Protein AF-A0A963PCZ3-F1 (afdb_monomer)

Structure (mmCIF, N/CA/C/O backbone):
data_AF-A0A963PCZ3-F1
#
_entry.id   AF-A0A963PCZ3-F1
#
loop_
_atom_site.group_PDB
_atom_site.id
_atom_site.type_symbol
_atom_site.label_atom_id
_atom_site.label_alt_id
_atom_site.label_comp_id
_atom_site.label_asym_id
_atom_site.label_entity_id
_atom_site.label_seq_id
_atom_site.pdbx_PDB_ins_code
_atom_site.Cartn_x
_atom_site.Cartn_y
_atom_site.Cartn_z
_atom_site.occupancy
_atom_site.B_iso_or_equiv
_atom_site.auth_seq_id
_atom_site.auth_comp_id
_atom_site.auth_asym_id
_atom_site.auth_atom_id
_atom_site.pdbx_PDB_model_num
ATOM 1 N N . MET A 1 1 ? -19.212 -9.510 -20.289 1.00 47.00 1 MET A N 1
ATOM 2 C CA . MET A 1 1 ? -18.834 -8.336 -19.477 1.00 47.00 1 MET A CA 1
ATOM 3 C C . MET A 1 1 ? -17.327 -8.415 -19.313 1.00 47.00 1 MET A C 1
ATOM 5 O O . MET A 1 1 ? -16.896 -9.500 -18.944 1.00 47.00 1 MET A O 1
ATOM 9 N N . PRO A 1 2 ? -16.512 -7.404 -19.659 1.00 57.94 2 PRO A N 1
ATOM 10 C CA . PRO A 1 2 ? -15.118 -7.451 -19.237 1.00 57.94 2 PRO A CA 1
ATOM 11 C C . PRO A 1 2 ? -15.098 -7.502 -17.705 1.00 57.94 2 PRO A C 1
ATOM 13 O O . PRO A 1 2 ? -15.845 -6.771 -17.054 1.00 57.94 2 PRO A O 1
ATOM 16 N N . GLU A 1 3 ? -14.309 -8.420 -17.159 1.00 57.09 3 GLU A N 1
ATOM 17 C CA . GLU A 1 3 ? -14.004 -8.505 -15.730 1.00 57.09 3 GLU A CA 1
ATOM 18 C C . GLU A 1 3 ? -13.608 -7.098 -15.230 1.00 57.09 3 GLU A C 1
ATOM 20 O O . GLU A 1 3 ? -12.863 -6.407 -15.942 1.00 57.09 3 GLU A O 1
ATOM 25 N N . PRO A 1 4 ? -14.084 -6.629 -14.060 1.00 58.81 4 PRO A N 1
ATOM 26 C CA . PRO A 1 4 ? -13.646 -5.349 -13.519 1.00 58.81 4 PRO A CA 1
ATOM 27 C C . PRO A 1 4 ? -12.121 -5.365 -13.385 1.00 58.81 4 PRO A C 1
ATOM 29 O O . PRO A 1 4 ? -11.534 -6.232 -12.738 1.00 58.81 4 PRO A O 1
ATOM 32 N N . LEU A 1 5 ? -11.465 -4.413 -14.045 1.00 63.41 5 LEU A N 1
ATOM 33 C CA . LEU A 1 5 ? -10.026 -4.232 -13.933 1.00 63.41 5 LEU A CA 1
ATOM 34 C C . LEU A 1 5 ? -9.748 -3.637 -12.551 1.00 63.41 5 LEU A C 1
ATOM 36 O O . LEU A 1 5 ? -9.777 -2.423 -12.396 1.00 63.41 5 LEU A O 1
ATOM 40 N N . PHE A 1 6 ? -9.508 -4.487 -11.552 1.00 72.25 6 PHE A N 1
ATOM 41 C CA . PHE A 1 6 ? -9.059 -4.042 -10.235 1.00 72.25 6 PHE A CA 1
ATOM 42 C C . PHE A 1 6 ? -7.727 -3.308 -10.389 1.00 72.25 6 PHE A C 1
ATOM 44 O O . PHE A 1 6 ? -6.710 -3.898 -10.760 1.00 72.25 6 PHE A O 1
ATOM 51 N N . CYS A 1 7 ? -7.744 -2.004 -10.153 1.00 81.62 7 CYS A N 1
ATOM 52 C CA . CYS A 1 7 ? -6.570 -1.152 -10.089 1.00 81.62 7 CYS A CA 1
ATOM 53 C C . CYS A 1 7 ? -6.698 -0.239 -8.868 1.00 81.62 7 CYS A C 1
ATOM 55 O O . CYS A 1 7 ? -7.816 0.141 -8.529 1.00 81.62 7 CYS A O 1
ATOM 57 N N . PRO A 1 8 ? -5.586 0.113 -8.210 1.00 90.31 8 PRO A N 1
ATOM 58 C CA . PRO A 1 8 ? -5.639 1.011 -7.067 1.00 90.31 8 PRO A CA 1
ATOM 59 C C . PRO A 1 8 ? -6.076 2.415 -7.493 1.00 90.31 8 PRO A C 1
ATOM 61 O O . PRO A 1 8 ? -5.559 2.953 -8.474 1.00 90.31 8 PRO A O 1
ATOM 64 N N . ASP A 1 9 ? -6.980 3.019 -6.722 1.00 92.62 9 ASP A N 1
ATOM 65 C CA . ASP A 1 9 ? -7.432 4.404 -6.921 1.00 92.62 9 ASP A CA 1
ATOM 66 C C . ASP A 1 9 ? -6.371 5.432 -6.503 1.00 92.62 9 ASP A C 1
ATOM 68 O O . ASP A 1 9 ? -6.297 6.535 -7.045 1.00 92.62 9 ASP A O 1
ATOM 72 N N . PHE A 1 10 ? -5.526 5.068 -5.537 1.00 92.12 10 PHE A N 1
ATOM 73 C CA . PHE A 1 10 ? -4.445 5.905 -5.033 1.00 92.12 10 PHE A CA 1
ATOM 74 C C . PHE A 1 10 ? -3.208 5.074 -4.680 1.00 92.12 10 PHE A C 1
ATOM 76 O O . PHE A 1 10 ? -3.283 3.873 -4.426 1.00 92.12 10 PHE A O 1
ATOM 83 N N . ILE A 1 11 ? -2.044 5.731 -4.660 1.00 93.06 11 ILE A N 1
ATOM 84 C CA . ILE A 1 11 ? -0.759 5.115 -4.315 1.00 93.06 11 ILE A CA 1
ATOM 85 C C . ILE A 1 11 ? -0.065 5.985 -3.268 1.00 93.06 11 ILE A C 1
ATOM 87 O O . ILE A 1 11 ? 0.229 7.156 -3.513 1.00 93.06 11 ILE A O 1
ATOM 91 N N . GLY A 1 12 ? 0.241 5.402 -2.109 1.00 93.38 12 GLY A N 1
ATOM 92 C CA . GLY A 1 12 ? 1.116 6.017 -1.114 1.00 93.38 12 GLY A CA 1
ATOM 93 C C . GLY A 1 12 ? 2.584 5.793 -1.478 1.00 93.38 12 GLY A C 1
ATOM 94 O O . GLY A 1 12 ? 3.090 4.690 -1.324 1.00 93.38 12 GLY A O 1
ATOM 95 N N . ILE A 1 13 ? 3.282 6.829 -1.946 1.00 93.38 13 ILE A N 1
ATOM 96 C CA . ILE A 1 13 ? 4.677 6.721 -2.431 1.00 93.38 13 ILE A CA 1
ATOM 97 C C . ILE A 1 13 ? 5.749 6.909 -1.340 1.00 93.38 13 ILE A C 1
ATOM 99 O O . ILE A 1 13 ? 6.942 6.962 -1.634 1.00 93.38 13 ILE A O 1
ATOM 103 N N . GLY A 1 14 ? 5.346 7.023 -0.074 1.00 89.69 14 GLY A N 1
ATOM 104 C CA . GLY A 1 14 ? 6.260 7.218 1.049 1.00 89.69 14 GLY A CA 1
ATOM 105 C C . GLY A 1 14 ? 6.532 8.686 1.410 1.00 89.69 14 GLY A C 1
ATOM 106 O O . GLY A 1 14 ? 5.708 9.554 1.137 1.00 89.69 14 GLY A O 1
ATOM 107 N N . ALA A 1 15 ? 7.648 9.018 2.075 1.00 93.06 15 ALA A N 1
ATOM 108 C CA . ALA A 1 15 ? 8.909 8.267 2.208 1.00 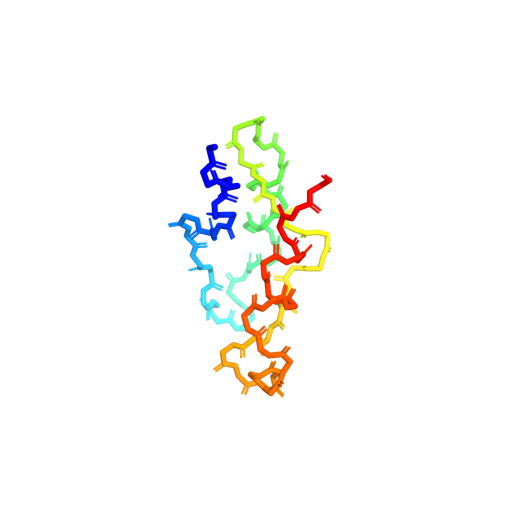93.06 15 ALA A CA 1
ATOM 109 C C . ALA A 1 15 ? 9.078 7.450 3.515 1.00 93.06 15 ALA A C 1
ATOM 111 O O . ALA A 1 15 ? 8.251 7.479 4.428 1.00 93.06 15 ALA A O 1
ATOM 112 N N . GLN A 1 16 ? 10.194 6.712 3.617 1.00 90.31 16 GLN A N 1
ATOM 113 C CA . GLN A 1 16 ? 10.599 6.040 4.858 1.00 90.31 16 GLN A CA 1
ATOM 114 C C . GLN A 1 16 ? 10.665 7.034 6.025 1.00 90.31 16 GLN A C 1
ATOM 116 O O . GLN A 1 16 ? 11.164 8.146 5.876 1.00 90.31 16 GLN A O 1
ATOM 121 N N . LYS A 1 17 ? 10.206 6.602 7.207 1.00 92.94 17 LYS A N 1
ATOM 122 C CA . LYS A 1 17 ? 10.100 7.427 8.428 1.00 92.94 17 LYS A CA 1
ATOM 123 C C . LYS A 1 17 ? 9.115 8.607 8.330 1.00 92.94 17 LYS A C 1
ATOM 125 O O . LYS A 1 17 ? 9.111 9.452 9.216 1.00 92.94 17 LYS A O 1
ATOM 130 N N . CYS A 1 18 ? 8.222 8.625 7.338 1.00 95.75 18 CYS A N 1
ATOM 131 C CA . CYS A 1 18 ? 7.123 9.596 7.230 1.00 95.75 18 CYS A CA 1
ATOM 132 C C . CYS A 1 18 ? 5.774 9.024 7.704 1.00 95.75 18 CYS A C 1
ATOM 134 O O . CYS A 1 18 ? 4.735 9.342 7.140 1.00 95.75 18 CYS A O 1
ATOM 136 N N . ALA A 1 19 ? 5.790 8.143 8.712 1.00 94.38 19 ALA A N 1
ATOM 137 C CA . ALA A 1 19 ? 4.590 7.540 9.309 1.00 94.38 19 ALA A CA 1
ATOM 138 C C . ALA A 1 19 ? 3.660 6.787 8.326 1.00 94.38 19 ALA A C 1
ATOM 140 O O . ALA A 1 19 ? 2.467 6.652 8.580 1.00 94.38 19 ALA A O 1
ATOM 141 N N . THR A 1 20 ? 4.196 6.234 7.232 1.00 94.94 20 THR A N 1
ATOM 142 C CA . THR A 1 20 ? 3.397 5.540 6.201 1.00 94.94 20 THR A CA 1
ATOM 143 C C . THR A 1 20 ? 2.655 4.318 6.735 1.00 94.94 20 THR A C 1
ATOM 145 O O . THR A 1 20 ? 1.571 4.014 6.259 1.00 94.94 20 THR A O 1
ATOM 148 N N . THR A 1 21 ? 3.213 3.632 7.739 1.00 94.44 21 THR A N 1
ATOM 149 C CA . THR A 1 21 ? 2.531 2.531 8.436 1.00 94.44 21 THR A CA 1
ATOM 150 C C . THR A 1 21 ? 1.276 3.020 9.149 1.00 94.44 21 THR A C 1
ATOM 152 O O . THR A 1 21 ? 0.207 2.498 8.886 1.00 94.44 21 THR A O 1
ATOM 155 N N . TRP A 1 22 ? 1.381 4.083 9.954 1.00 95.50 22 TRP A N 1
ATOM 156 C CA . TRP A 1 22 ? 0.225 4.646 10.657 1.00 95.50 22 TRP A CA 1
ATOM 157 C C . TRP A 1 22 ? -0.859 5.138 9.687 1.00 95.50 22 TRP A C 1
ATOM 159 O O . TRP A 1 22 ? -2.039 4.907 9.920 1.00 95.50 22 TRP A O 1
ATOM 169 N N . ILE A 1 23 ? -0.467 5.770 8.574 1.00 95.44 23 ILE A N 1
ATOM 170 C CA . ILE A 1 23 ? -1.415 6.189 7.529 1.00 95.44 23 ILE A CA 1
ATOM 171 C C . ILE A 1 23 ? -2.139 4.975 6.928 1.00 95.44 23 ILE A C 1
ATOM 173 O O . ILE A 1 23 ? -3.350 5.031 6.738 1.00 95.44 23 ILE A O 1
ATOM 177 N N . ALA A 1 24 ? -1.416 3.890 6.634 1.00 94.69 24 ALA A N 1
ATOM 178 C CA . ALA A 1 24 ? -2.007 2.670 6.088 1.00 94.69 24 ALA A CA 1
ATOM 179 C C . ALA A 1 24 ? -2.983 2.010 7.074 1.00 94.69 24 ALA A C 1
ATOM 181 O O . ALA A 1 24 ? -4.051 1.584 6.647 1.00 94.69 24 ALA A O 1
ATOM 182 N N . ASP A 1 25 ? -2.654 1.993 8.369 1.00 94.81 25 ASP A N 1
ATOM 183 C CA . ASP A 1 25 ? -3.531 1.453 9.415 1.00 94.81 25 ASP A CA 1
ATOM 184 C C . ASP A 1 25 ? -4.837 2.263 9.508 1.00 94.81 25 ASP A C 1
ATOM 186 O O . ASP A 1 25 ? -5.925 1.704 9.417 1.00 94.81 25 ASP A O 1
ATOM 190 N N . VAL A 1 26 ? -4.741 3.598 9.581 1.00 96.31 26 VAL A N 1
ATOM 191 C CA . VAL A 1 26 ? -5.919 4.485 9.646 1.00 96.31 26 VAL A CA 1
ATOM 192 C C . VAL A 1 26 ? -6.796 4.372 8.395 1.00 96.31 26 VAL A C 1
ATOM 194 O O . VAL A 1 26 ? -8.020 4.422 8.495 1.00 96.31 26 VAL A O 1
ATOM 197 N N . LEU A 1 27 ? -6.192 4.231 7.212 1.00 95.38 27 LEU A N 1
ATOM 198 C CA . LEU A 1 27 ? -6.938 4.008 5.972 1.00 95.38 27 LEU A CA 1
ATOM 199 C C . LEU A 1 27 ? -7.605 2.629 5.953 1.00 95.38 27 LEU A C 1
ATOM 201 O O . LEU A 1 27 ? -8.737 2.526 5.496 1.00 95.38 27 LEU A O 1
ATOM 205 N N . GLY A 1 28 ? -6.932 1.594 6.460 1.00 93.88 28 GLY A N 1
ATOM 206 C CA . GLY A 1 28 ? -7.470 0.235 6.541 1.00 93.88 28 GLY A CA 1
ATOM 207 C C . GLY A 1 28 ? -8.655 0.094 7.500 1.00 93.88 28 GLY A C 1
ATOM 208 O O . GLY A 1 28 ? -9.498 -0.775 7.294 1.00 93.88 28 GLY A O 1
ATOM 209 N N . ASP A 1 29 ? -8.764 0.973 8.499 1.00 95.94 29 ASP A N 1
ATOM 210 C CA . ASP A 1 29 ? -9.924 1.038 9.398 1.00 95.94 29 ASP A CA 1
ATOM 211 C C . ASP A 1 29 ? -11.179 1.638 8.726 1.00 95.94 29 ASP A C 1
ATOM 213 O O . ASP A 1 29 ? -12.288 1.517 9.257 1.00 95.94 29 ASP A O 1
ATOM 217 N N . HIS A 1 30 ? -11.044 2.302 7.571 1.00 96.31 30 HIS A N 1
ATOM 218 C CA . HIS A 1 30 ? -12.171 2.939 6.891 1.00 96.31 30 HIS A CA 1
ATOM 219 C C . HIS A 1 30 ? -12.953 1.931 6.024 1.00 96.31 30 HIS A C 1
ATOM 221 O O . HIS A 1 30 ? -12.375 1.326 5.124 1.00 96.31 30 HIS A O 1
ATOM 227 N N . PRO A 1 31 ? -14.286 1.795 6.183 1.00 95.62 31 PRO A N 1
ATOM 228 C CA . PRO A 1 31 ? -15.070 0.736 5.529 1.00 95.62 31 PRO A CA 1
ATOM 229 C C . PRO A 1 31 ? -15.130 0.832 3.996 1.00 95.62 31 PRO A C 1
ATOM 231 O O . PRO A 1 31 ? -15.442 -0.151 3.331 1.00 95.62 31 PRO A O 1
ATOM 234 N N . GLU A 1 32 ? -14.859 2.010 3.433 1.00 94.69 32 GLU A N 1
ATOM 235 C CA . GLU A 1 32 ? -14.848 2.250 1.980 1.00 94.69 32 GLU A CA 1
ATOM 236 C C . GLU A 1 32 ? -13.441 2.219 1.365 1.00 94.69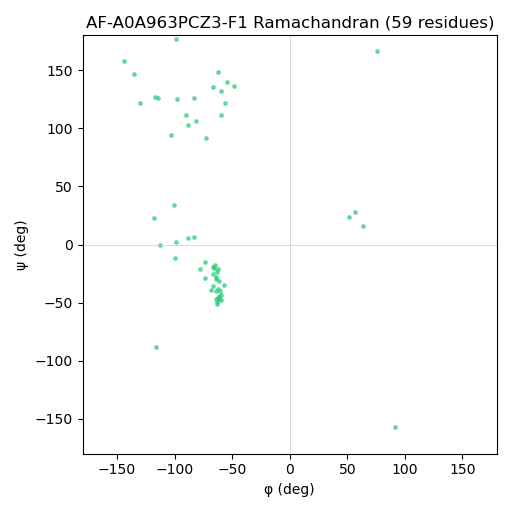 32 GLU A C 1
ATOM 238 O O . GLU A 1 32 ? -13.286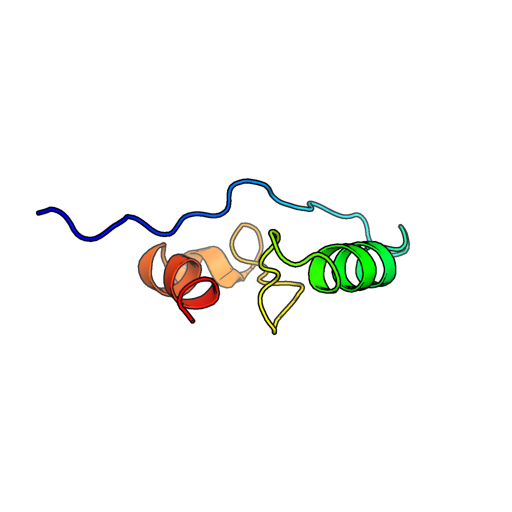 2.482 0.174 1.00 94.69 32 GLU A O 1
ATOM 243 N N . VAL A 1 33 ? -12.406 1.937 2.159 1.00 93.44 33 VAL A N 1
ATOM 244 C CA . VAL A 1 33 ? -11.023 1.898 1.683 1.00 93.44 33 VAL A CA 1
ATOM 245 C C . VAL A 1 33 ? -10.480 0.490 1.851 1.00 9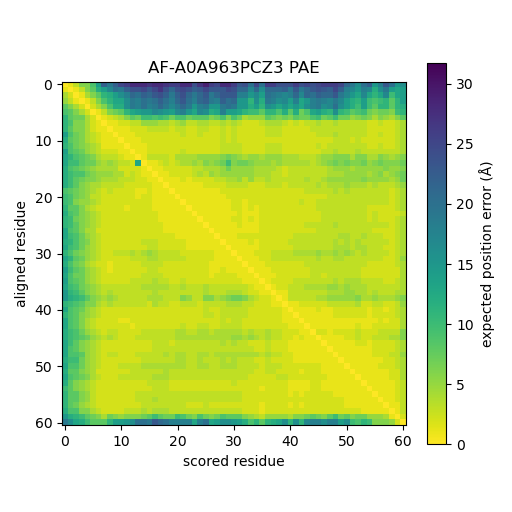3.44 33 VAL A C 1
ATOM 247 O O . VAL A 1 33 ? -10.496 -0.084 2.934 1.00 93.44 33 VAL A O 1
ATOM 250 N N . PHE A 1 34 ? -9.958 -0.065 0.763 1.00 91.94 34 PHE A N 1
ATOM 251 C CA . PHE A 1 34 ? -9.207 -1.308 0.807 1.00 91.94 34 PHE A CA 1
ATOM 252 C C . PHE A 1 34 ? -7.709 -1.002 0.837 1.00 91.94 34 PHE A C 1
ATOM 254 O O . PHE A 1 34 ? -7.182 -0.329 -0.051 1.00 91.94 34 PHE A O 1
ATOM 261 N N . VAL A 1 35 ? -7.017 -1.540 1.839 1.00 92.56 35 VAL A N 1
ATOM 262 C CA . VAL A 1 35 ? -5.553 -1.554 1.910 1.00 92.56 35 VAL A CA 1
ATOM 263 C C . VAL A 1 35 ? -5.100 -3.01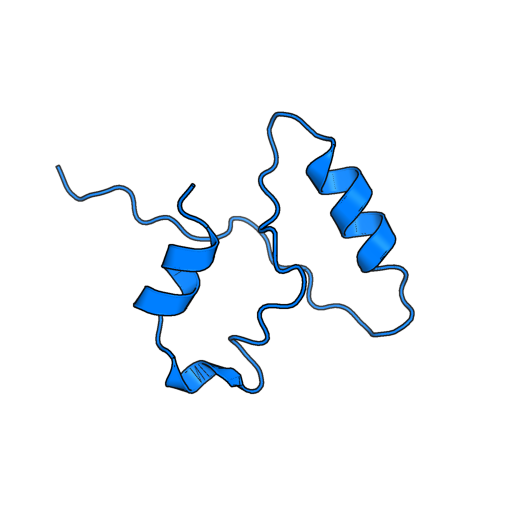5 1.829 1.00 92.56 35 VAL A C 1
ATOM 265 O O . VAL A 1 35 ? -5.593 -3.836 2.606 1.00 92.56 35 VAL A O 1
ATOM 268 N N . PRO A 1 36 ? -4.193 -3.379 0.903 1.00 90.94 36 PRO A N 1
ATOM 269 C CA . PRO A 1 36 ? -3.716 -4.753 0.798 1.00 90.94 36 PRO A CA 1
ATOM 270 C C . PRO A 1 36 ? -2.984 -5.189 2.082 1.00 90.94 36 PRO A C 1
ATOM 272 O O . PRO A 1 36 ? -2.300 -4.368 2.697 1.00 90.94 36 PRO A O 1
ATOM 275 N N . PRO A 1 37 ? -3.046 -6.482 2.465 1.00 88.12 37 PRO A N 1
ATOM 276 C CA . PRO A 1 37 ? -2.349 -6.987 3.653 1.00 88.12 37 PRO A CA 1
ATOM 277 C C . PRO A 1 37 ? -0.832 -6.742 3.625 1.00 88.12 37 PRO A C 1
ATOM 279 O O . PRO A 1 37 ? -0.214 -6.483 4.65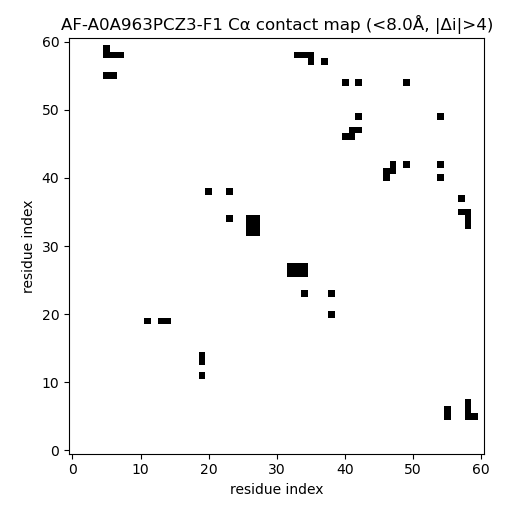8 1.00 88.12 37 PRO A O 1
ATOM 282 N N . GLU A 1 38 ? -0.219 -6.810 2.438 1.00 90.00 38 GLU A N 1
ATOM 283 C CA . GLU A 1 38 ? 1.159 -6.367 2.221 1.00 90.00 38 GLU A CA 1
ATOM 284 C C . GLU A 1 38 ? 1.157 -4.872 1.870 1.00 90.00 38 GLU A C 1
ATOM 286 O O . GLU A 1 38 ? 0.850 -4.485 0.745 1.00 90.00 38 GLU A O 1
ATOM 291 N N . LYS A 1 39 ? 1.513 -4.029 2.847 1.00 84.62 39 LYS A N 1
ATOM 292 C CA . LYS A 1 39 ? 1.535 -2.563 2.700 1.00 84.62 39 LYS A CA 1
ATOM 293 C C . LYS A 1 39 ? 2.478 -2.078 1.595 1.00 84.62 39 LYS A C 1
ATOM 295 O O . LYS A 1 39 ? 2.119 -1.213 0.805 1.00 84.62 39 LYS A O 1
ATOM 300 N N . GLU A 1 40 ? 3.706 -2.594 1.575 1.00 92.19 40 GLU A N 1
ATOM 301 C CA . GLU A 1 40 ? 4.757 -2.154 0.652 1.00 92.19 40 GLU A CA 1
ATOM 302 C C . GLU A 1 40 ? 4.909 -3.183 -0.473 1.00 92.19 40 GLU A C 1
ATOM 304 O O . GLU A 1 40 ? 5.613 -4.180 -0.331 1.00 92.19 40 GLU A O 1
ATOM 309 N N . LEU A 1 41 ? 4.223 -2.953 -1.597 1.00 94.19 41 LEU A N 1
ATOM 310 C CA . LEU A 1 41 ? 4.245 -3.880 -2.735 1.00 94.19 41 LEU A CA 1
ATOM 311 C C . LEU A 1 41 ? 5.521 -3.780 -3.577 1.00 94.19 41 LEU A C 1
ATOM 313 O O . LEU A 1 41 ? 5.815 -4.696 -4.341 1.00 94.19 41 LEU A O 1
ATOM 317 N N . ASP A 1 42 ? 6.254 -2.665 -3.503 1.00 94.81 42 ASP A N 1
ATOM 318 C CA . ASP A 1 42 ? 7.492 -2.432 -4.264 1.00 94.81 42 ASP A CA 1
ATOM 319 C C . ASP A 1 42 ? 7.380 -2.685 -5.787 1.00 94.81 42 ASP A C 1
ATOM 321 O O . ASP A 1 42 ? 8.371 -2.935 -6.478 1.00 94.81 42 ASP A O 1
ATOM 325 N N . PHE A 1 43 ? 6.163 -2.606 -6.341 1.00 95.50 43 PHE A N 1
ATOM 326 C CA . PHE A 1 43 ? 5.899 -2.930 -7.745 1.00 95.50 43 PHE A CA 1
ATOM 327 C C . PHE A 1 43 ? 6.629 -1.983 -8.700 1.00 95.50 43 PHE A C 1
ATOM 329 O O . PHE A 1 43 ? 7.288 -2.427 -9.631 1.00 95.50 43 PHE A O 1
ATOM 336 N N . PHE A 1 44 ? 6.557 -0.673 -8.451 1.00 94.62 44 PHE A N 1
ATOM 337 C CA . PHE A 1 44 ? 7.218 0.338 -9.284 1.00 94.62 44 PHE A CA 1
ATOM 338 C C . PHE A 1 44 ? 8.700 0.553 -8.927 1.00 94.62 44 PHE A C 1
ATOM 340 O O . PHE A 1 44 ? 9.328 1.461 -9.467 1.00 94.62 44 PHE A O 1
ATOM 347 N N . SER A 1 45 ? 9.258 -0.256 -8.019 1.00 94.25 45 SER A N 1
ATOM 348 C CA . SER A 1 45 ? 10.666 -0.205 -7.618 1.00 94.25 45 SER A CA 1
ATOM 349 C C . SER A 1 45 ? 11.388 -1.501 -8.005 1.00 94.25 45 SER A C 1
ATOM 351 O O . SER A 1 45 ? 11.956 -1.597 -9.089 1.00 94.25 45 SER A O 1
ATOM 353 N N . SER A 1 46 ? 11.364 -2.507 -7.134 1.00 96.25 46 SER A N 1
ATOM 354 C CA . SER A 1 46 ? 12.174 -3.724 -7.244 1.00 96.25 46 SER A CA 1
ATOM 355 C C . SER A 1 46 ? 11.423 -4.931 -7.805 1.00 96.25 46 SER A C 1
ATOM 357 O O . SER A 1 46 ? 12.066 -5.920 -8.144 1.00 96.25 46 SER A O 1
ATOM 359 N N . ARG A 1 47 ? 10.089 -4.865 -7.913 1.00 96.50 47 ARG A N 1
ATOM 360 C CA . ARG A 1 47 ? 9.229 -5.997 -8.308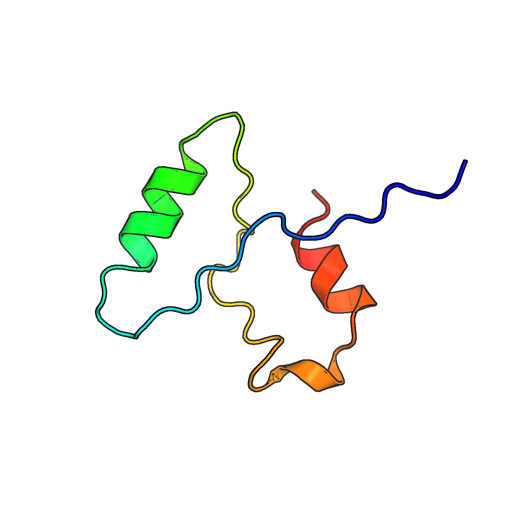 1.00 96.50 47 ARG A CA 1
ATOM 361 C C . ARG A 1 47 ? 8.450 -5.758 -9.604 1.00 96.50 47 ARG A C 1
ATOM 363 O O . ARG A 1 47 ? 7.404 -6.369 -9.823 1.00 96.50 47 ARG A O 1
ATOM 370 N N . TYR A 1 48 ? 8.930 -4.859 -10.464 1.00 96.38 48 TYR A N 1
ATOM 371 C CA . TYR A 1 48 ? 8.243 -4.512 -11.716 1.00 96.38 48 TYR A CA 1
ATOM 372 C C . TYR A 1 48 ? 8.165 -5.697 -12.694 1.00 96.38 48 TYR A C 1
ATOM 374 O O . TYR A 1 48 ? 7.197 -5.851 -13.441 1.00 96.38 48 TYR A O 1
ATOM 382 N N . ASP A 1 49 ? 9.154 -6.587 -12.631 1.00 97.75 49 ASP A N 1
ATOM 383 C CA . ASP A 1 49 ? 9.264 -7.828 -13.400 1.00 97.75 49 ASP A CA 1
ATOM 384 C C . ASP A 1 49 ? 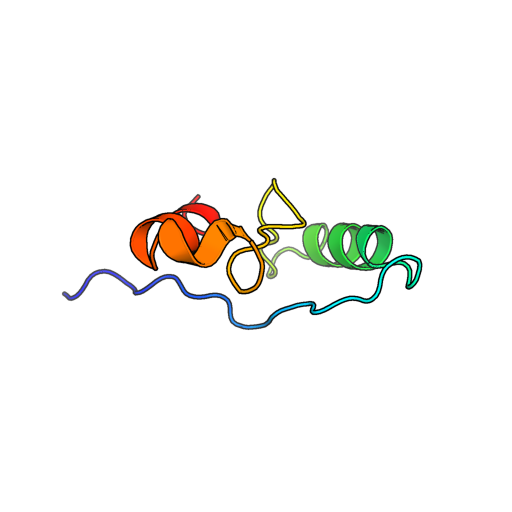8.131 -8.833 -13.128 1.00 97.75 49 ASP A C 1
ATOM 386 O O . ASP A 1 49 ? 7.837 -9.676 -13.977 1.00 97.75 49 ASP A O 1
ATOM 390 N N . ARG A 1 50 ? 7.435 -8.718 -11.989 1.00 95.38 50 ARG A N 1
ATOM 391 C CA . ARG A 1 50 ? 6.260 -9.542 -11.652 1.00 95.38 50 ARG A CA 1
ATOM 392 C C . ARG A 1 50 ? 5.055 -9.280 -12.566 1.00 95.38 50 ARG A C 1
ATOM 394 O O . ARG A 1 50 ? 4.153 -10.114 -12.650 1.00 95.38 50 ARG A O 1
ATOM 401 N N . GLY A 1 51 ? 5.038 -8.134 -13.249 1.00 94.38 51 GLY A N 1
ATOM 402 C CA . GLY A 1 51 ? 4.002 -7.749 -14.201 1.00 94.38 51 GLY A CA 1
ATOM 403 C C . GLY A 1 51 ? 2.682 -7.299 -13.565 1.00 94.38 51 GLY A C 1
ATOM 404 O O . GLY A 1 51 ? 2.403 -7.494 -12.381 1.00 94.38 51 GLY A O 1
ATOM 405 N N . HIS A 1 52 ? 1.826 -6.690 -14.387 1.00 91.50 52 HIS A N 1
ATOM 406 C CA . HIS A 1 52 ? 0.558 -6.114 -13.929 1.00 91.50 52 HIS A CA 1
ATOM 407 C C . HIS A 1 52 ? -0.432 -7.148 -13.378 1.00 91.50 52 HIS A C 1
ATOM 409 O O . HIS A 1 52 ? -1.239 -6.802 -12.525 1.00 91.50 52 HIS A O 1
ATOM 415 N N . GLY A 1 53 ? -0.385 -8.402 -13.840 1.00 91.44 53 GLY A N 1
ATOM 416 C CA . GLY A 1 53 ? -1.254 -9.463 -13.320 1.00 91.44 53 GLY A CA 1
ATOM 417 C C . GLY A 1 53 ? -1.007 -9.730 -11.835 1.00 91.44 53 GLY A C 1
ATOM 418 O O . GLY A 1 53 ? -1.953 -9.751 -11.054 1.00 91.44 53 GLY A O 1
ATOM 419 N N . TRP A 1 54 ? 0.266 -9.837 -11.441 1.00 92.44 54 TRP A N 1
ATOM 420 C CA . TRP 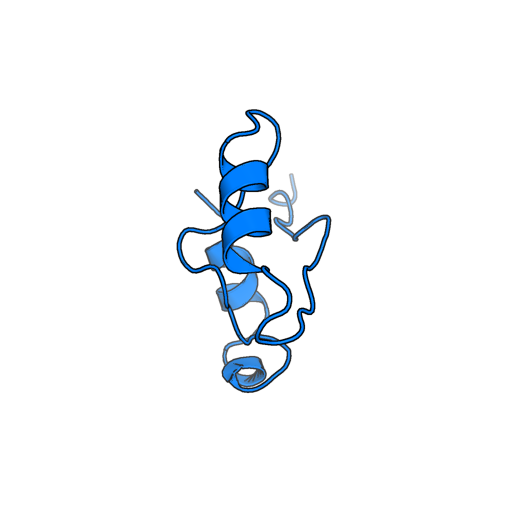A 1 54 ? 0.658 -9.963 -10.038 1.00 92.44 54 TRP A CA 1
ATOM 421 C C . TRP A 1 54 ? 0.233 -8.736 -9.226 1.00 92.44 54 TRP A C 1
ATOM 423 O O . TRP A 1 54 ? -0.393 -8.887 -8.184 1.00 92.44 54 TRP A O 1
ATOM 433 N N . TYR A 1 55 ? 0.491 -7.528 -9.740 1.00 92.25 55 TYR A N 1
ATOM 434 C CA . TYR A 1 55 ? 0.135 -6.292 -9.041 1.00 92.25 55 TYR A CA 1
ATOM 435 C C . TYR A 1 55 ? -1.369 -6.179 -8.770 1.00 92.25 55 TYR A C 1
ATOM 437 O O . TYR A 1 55 ? -1.767 -5.832 -7.666 1.00 92.25 55 TYR A O 1
ATOM 445 N N . ARG A 1 56 ? -2.215 -6.510 -9.754 1.00 90.75 56 ARG A N 1
ATOM 446 C CA . ARG A 1 56 ? -3.678 -6.479 -9.594 1.00 90.75 56 ARG A CA 1
ATOM 447 C C . ARG A 1 56 ? -4.179 -7.533 -8.610 1.00 90.75 56 ARG A C 1
ATOM 449 O O . ARG A 1 56 ? -5.106 -7.250 -7.860 1.00 90.75 56 ARG A O 1
ATOM 456 N N . ALA A 1 57 ? -3.552 -8.710 -8.586 1.00 90.06 57 ALA A N 1
ATOM 457 C CA . ALA A 1 57 ? -3.904 -9.777 -7.652 1.00 90.06 57 ALA A CA 1
ATOM 458 C C . ALA A 1 57 ? -3.666 -9.385 -6.181 1.00 90.06 57 ALA A C 1
ATOM 460 O O . ALA A 1 57 ? -4.331 -9.912 -5.297 1.00 90.06 57 ALA A O 1
ATOM 461 N N . CYS A 1 58 ? -2.781 -8.419 -5.904 1.00 91.38 58 CYS A N 1
ATOM 462 C CA . CYS A 1 58 ? -2.624 -7.853 -4.561 1.00 91.38 58 CYS A CA 1
ATOM 463 C C . CYS A 1 58 ? -3.873 -7.091 -4.071 1.00 91.38 58 CYS A C 1
ATOM 465 O O . CYS A 1 58 ? -3.989 -6.856 -2.872 1.00 91.38 58 CYS A O 1
ATOM 467 N N . PHE A 1 59 ? -4.789 -6.710 -4.972 1.00 88.94 59 PHE A N 1
ATOM 468 C CA . PHE A 1 59 ? -6.004 -5.942 -4.666 1.00 88.94 59 PHE A CA 1
ATOM 469 C C . PHE A 1 59 ? -7.308 -6.723 -4.869 1.00 88.94 59 PHE A C 1
ATOM 471 O O . PHE A 1 59 ? -8.385 -6.177 -4.643 1.00 88.94 59 PHE A O 1
ATOM 478 N N . SER A 1 60 ? -7.236 -7.983 -5.300 1.00 79.81 60 SER A N 1
ATOM 479 C CA . SER A 1 60 ? -8.398 -8.869 -5.367 1.00 79.81 60 SER A CA 1
ATOM 480 C C . SER A 1 60 ? -8.527 -9.627 -4.045 1.00 79.81 60 SER A C 1
ATOM 482 O O . SER A 1 60 ? -7.659 -10.447 -3.739 1.00 79.81 60 SER A O 1
ATOM 484 N N . ALA A 1 61 ? -9.572 -9.329 -3.272 1.00 60.19 61 ALA A N 1
ATOM 485 C CA . ALA A 1 61 ? -9.973 -10.117 -2.104 1.00 60.19 61 ALA A CA 1
ATOM 486 C C . ALA A 1 61 ? -10.715 -11.397 -2.518 1.00 60.19 61 ALA A C 1
ATOM 488 O O . ALA A 1 61 ? -11.485 -11.336 -3.505 1.00 60.19 61 ALA A O 1
#

Mean predicted aligned error: 4.55 Å

Sequence (61 aa):
MPEPLFCPDFIGIGAQKCATTWIADVLGDHPEVFVPPEKELDFFSSRYDRGHGWYRACFSA

Radius of gyration: 12.63 Å; Cα contacts (8 Å, |Δi|>4): 31; chains: 1; bounding box: 31×20×30 Å

Solvent-accessible surface area (backbone atoms only — not comparable to full-atom values): 4208 Å² total; per-residue (Å²): 127,85,75,83,80,65,68,80,95,73,80,89,88,70,55,91,93,63,55,53,66,61,54,50,53,61,44,47,71,36,96,90,41,89,61,46,95,67,80,81,71,48,42,95,68,85,41,50,89,64,41,69,70,53,61,32,54,58,70,62,130

pLDDT: mean 89.01, std 11.35, range [47.0, 97.75]

Foldseek 3Di:
DPDPQQDDPDDDPDDPPPCQVVVLVVQCPDPPHDQFPPNCPCCVHDNVVVDPVVVSVSRDD

Secondary structure (DSSP, 8-state):
-PPP----S------TTSSHHHHHHHHHTSTT----SSS---TTTT-GGGHHHHHHHTT--